Protein AF-A0A7S0KP28-F1 (afdb_monomer)

pLDDT: mean 85.84, std 11.01, range [54.94, 97.75]

InterPro domains:
  IPR029063 S-adenosyl-L-methionine-dependent methyltransferase superfamily [G3DSA:3.40.50.150] (2-101)
  IPR029063 S-adenosyl-L-methionine-dependent methyltransferase superfamily [SSF53335] (17-100)

Secondary structure (DSSP, 8-state)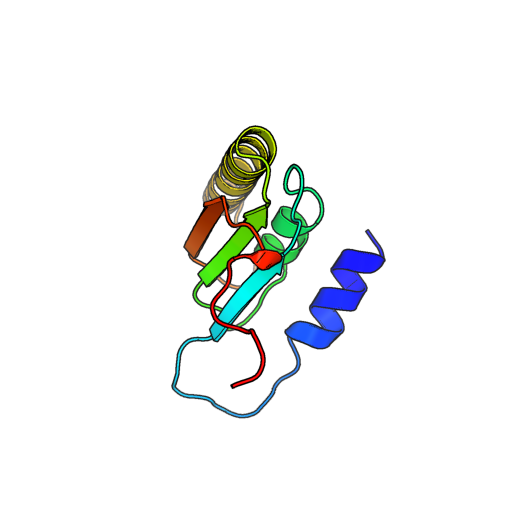:
-HHHHHHHHHHT------SSPEEEEEET-TTSTTHHHHHHH--SEEEEEEEES-HHHHHHHHHHHHHHHHHHHHSPPTTPPPPPEEEEEE--GGGSTTS--

Sequence (101 aa):
DAEAALALVKINRPEGDSSEGRICLDLSCGPGIITTRLASGLRGYEILVASDVSEAMTRRAAEQLDSVSARSTIRPEPGAAPLPNFAAVRADVASMPFGDS

Mean predicted aligned error: 5.78 Å

Nearest PDB structures (foldseek):
  3g5t-assembly1_A  TM=7.456E-01  e=1.236E-03  Saccharomyces cerevisiae
  7ec0-assembly1_A  TM=7.358E-01  e=1.849E-03  Bombyx mori
  6o96-assembly1_K  TM=6.858E-01  e=4.422E-03  Homo sapiens
  4hra-assembly1_A  TM=8.024E-01  e=2.529E-02  Homo sapiens
  6nog-assembly1_K  TM=5.886E-01  e=1.293E-02  Homo sapiens

Structure (mmCIF, N/CA/C/O backbone):
data_AF-A0A7S0KP28-F1
#
_entry.id   AF-A0A7S0KP28-F1
#
loop_
_atom_site.group_PDB
_atom_site.id
_atom_site.type_symbol
_atom_site.label_atom_id
_atom_site.label_alt_id
_atom_site.label_comp_id
_atom_site.label_asym_id
_atom_site.label_entity_id
_atom_site.label_seq_id
_atom_site.pdbx_PDB_ins_code
_atom_site.Cartn_x
_atom_site.Cartn_y
_atom_site.Cartn_z
_atom_site.occupancy
_atom_site.B_iso_or_equiv
_atom_site.auth_seq_id
_atom_site.auth_comp_id
_atom_site.auth_asym_id
_atom_site.auth_atom_id
_atom_site.pdbx_PDB_model_num
ATOM 1 N N . ASP A 1 1 ? -2.236 14.092 -1.754 1.00 63.38 1 ASP A N 1
ATOM 2 C CA . ASP A 1 1 ? -3.187 13.970 -0.629 1.00 63.38 1 ASP A CA 1
ATOM 3 C C . ASP A 1 1 ? -4.615 13.698 -1.062 1.00 63.38 1 ASP A C 1
ATOM 5 O O . ASP A 1 1 ? -5.193 12.746 -0.554 1.00 63.38 1 ASP A O 1
ATOM 9 N N . ALA A 1 2 ? -5.177 14.450 -2.014 1.00 82.12 2 ALA A N 1
ATOM 10 C CA . ALA A 1 2 ? -6.572 14.281 -2.438 1.00 82.12 2 ALA A CA 1
ATOM 11 C C . ALA A 1 2 ? -6.929 12.862 -2.937 1.00 82.12 2 ALA A C 1
ATOM 13 O O . ALA A 1 2 ? -8.003 12.361 -2.621 1.00 82.12 2 ALA A O 1
ATOM 14 N N . GLU A 1 3 ? -6.030 12.194 -3.666 1.00 81.00 3 GLU A N 1
ATOM 15 C CA . GLU A 1 3 ? -6.281 10.855 -4.230 1.00 81.00 3 GLU A CA 1
ATOM 16 C C . GLU A 1 3 ? -6.425 9.781 -3.148 1.00 81.00 3 GLU A C 1
ATOM 18 O O . GLU A 1 3 ? -7.385 9.016 -3.166 1.00 81.00 3 GLU A O 1
ATOM 23 N N . ALA A 1 4 ? -5.517 9.761 -2.167 1.00 81.62 4 ALA A N 1
ATOM 24 C CA . ALA A 1 4 ? -5.577 8.819 -1.050 1.00 81.62 4 ALA A CA 1
ATOM 25 C C . ALA A 1 4 ? -6.827 9.056 -0.189 1.00 81.62 4 ALA A C 1
ATOM 27 O O . ALA A 1 4 ? -7.502 8.107 0.202 1.00 81.62 4 ALA A O 1
ATOM 28 N N . ALA A 1 5 ? -7.180 10.323 0.054 1.00 86.62 5 ALA A N 1
ATOM 29 C CA . ALA A 1 5 ? -8.402 10.672 0.770 1.00 86.62 5 ALA A CA 1
ATOM 30 C C . ALA A 1 5 ? -9.658 10.197 0.017 1.00 86.62 5 ALA A C 1
ATOM 32 O O . ALA A 1 5 ? -10.547 9.590 0.611 1.00 86.62 5 ALA A O 1
ATOM 33 N N . LEU A 1 6 ? -9.714 10.411 -1.302 1.00 87.31 6 LEU A N 1
ATOM 34 C CA . LEU A 1 6 ? -10.820 9.945 -2.137 1.00 87.31 6 LEU A CA 1
ATOM 35 C C . LEU A 1 6 ? -10.912 8.412 -2.169 1.00 87.31 6 LEU A C 1
ATOM 37 O O . LEU A 1 6 ? -12.015 7.866 -2.105 1.00 87.31 6 LEU A O 1
ATOM 41 N N . ALA A 1 7 ? -9.773 7.722 -2.253 1.00 86.00 7 ALA A N 1
ATOM 42 C CA . ALA A 1 7 ? -9.710 6.268 -2.189 1.00 86.00 7 ALA A CA 1
ATOM 43 C C . ALA A 1 7 ? -10.277 5.761 -0.857 1.00 86.00 7 ALA A C 1
ATOM 45 O O . ALA A 1 7 ? -11.183 4.933 -0.862 1.00 86.00 7 ALA A O 1
ATOM 46 N N . LEU A 1 8 ? -9.849 6.332 0.272 1.00 87.25 8 LEU A N 1
ATOM 47 C CA . LEU A 1 8 ? -10.354 5.973 1.600 1.00 87.25 8 LEU A CA 1
ATOM 48 C C . LEU A 1 8 ? -11.867 6.171 1.735 1.00 87.25 8 LEU A C 1
ATOM 50 O O . LEU A 1 8 ? -12.540 5.305 2.286 1.00 87.25 8 LEU A O 1
ATOM 54 N N . VAL A 1 9 ? -12.425 7.259 1.194 1.00 86.62 9 VAL A N 1
ATOM 55 C CA . VAL A 1 9 ? -13.884 7.492 1.199 1.00 86.62 9 VAL A CA 1
ATOM 56 C C . VAL A 1 9 ? -14.642 6.380 0.468 1.00 86.62 9 VAL A C 1
ATOM 58 O O . VAL A 1 9 ? -15.754 6.029 0.860 1.00 86.62 9 VAL A O 1
ATOM 61 N N . LYS A 1 10 ? -14.066 5.820 -0.600 1.00 85.50 10 LYS A N 1
ATOM 62 C CA . LYS A 1 10 ? -14.676 4.713 -1.349 1.00 85.50 10 LYS A CA 1
ATOM 63 C C . LYS A 1 10 ? -14.449 3.358 -0.671 1.00 85.50 10 LYS A C 1
ATOM 65 O O . LYS A 1 10 ? -15.376 2.561 -0.620 1.00 85.50 10 LYS A O 1
ATOM 70 N N . ILE A 1 11 ? -13.248 3.122 -0.146 1.00 85.50 11 ILE A N 1
ATOM 71 C CA . ILE A 1 11 ? -12.790 1.832 0.399 1.00 85.50 11 ILE A CA 1
ATOM 72 C C . ILE A 1 11 ? -13.365 1.558 1.796 1.00 85.50 11 ILE A C 1
ATOM 74 O O . ILE A 1 11 ? -13.733 0.423 2.098 1.00 85.50 11 ILE A O 1
ATOM 78 N N . ASN A 1 12 ? -13.490 2.592 2.635 1.00 86.75 12 ASN A N 1
ATOM 79 C CA . ASN A 1 12 ? -14.061 2.493 3.983 1.00 86.75 12 ASN A CA 1
ATOM 80 C C . ASN A 1 12 ? -15.595 2.550 3.993 1.00 86.75 12 ASN A C 1
ATOM 82 O O . ASN A 1 12 ? -16.191 2.767 5.051 1.00 86.75 12 ASN A O 1
ATOM 86 N N . ARG A 1 13 ? -16.258 2.415 2.836 1.00 78.25 13 ARG A N 1
ATOM 87 C CA . ARG A 1 13 ? -17.718 2.341 2.821 1.00 78.25 13 ARG A CA 1
ATOM 88 C C . ARG A 1 13 ? -18.167 1.161 3.694 1.00 78.25 13 ARG A C 1
ATOM 90 O O . ARG A 1 13 ? -17.551 0.091 3.618 1.00 78.25 13 ARG A O 1
ATOM 97 N N . PRO A 1 14 ? -19.211 1.352 4.517 1.00 65.44 14 PRO A N 1
ATOM 98 C CA . PRO A 1 14 ? -19.817 0.272 5.273 1.00 65.44 14 PRO A CA 1
ATOM 99 C C . PRO A 1 14 ? -20.584 -0.611 4.287 1.00 65.44 14 PRO A C 1
ATOM 101 O O . PRO A 1 14 ? -21.776 -0.428 4.064 1.00 65.44 14 PRO A O 1
ATOM 104 N N . GLU A 1 15 ? -19.884 -1.518 3.618 1.00 62.47 15 GLU A N 1
ATOM 105 C CA . GLU A 1 15 ? -20.538 -2.689 3.046 1.00 62.47 15 GLU A CA 1
ATOM 106 C C . GLU A 1 15 ? -20.734 -3.682 4.189 1.00 62.47 15 GLU A C 1
ATOM 108 O O . GLU A 1 15 ? -19.885 -3.742 5.080 1.00 62.47 15 GLU A O 1
ATOM 113 N N . GLY A 1 16 ? -21.919 -4.306 4.221 1.00 56.94 16 GLY A N 1
ATOM 114 C CA . GLY A 1 16 ? -22.524 -4.919 5.409 1.00 56.94 16 GLY A CA 1
ATOM 115 C C . GLY A 1 16 ? -21.610 -5.865 6.181 1.00 56.94 16 GLY A C 1
ATOM 116 O O . GLY A 1 16 ? -20.610 -6.311 5.635 1.00 56.94 16 GLY A O 1
ATOM 117 N N . ASP A 1 17 ? -21.980 -6.148 7.438 1.00 54.94 17 ASP A N 1
ATOM 118 C CA . ASP A 1 17 ? -21.243 -6.984 8.404 1.00 54.94 17 ASP A CA 1
ATOM 119 C C . ASP A 1 17 ? -20.797 -8.326 7.797 1.00 54.94 17 ASP A C 1
ATOM 121 O O . ASP A 1 17 ? -21.425 -9.373 7.950 1.00 54.94 17 ASP A O 1
ATOM 125 N N . SER A 1 18 ? -19.683 -8.279 7.079 1.00 57.06 18 SER A N 1
ATOM 126 C CA . SER A 1 18 ? -18.890 -9.421 6.687 1.00 57.06 18 SER A CA 1
ATOM 127 C C . SER A 1 18 ? -18.161 -9.843 7.946 1.00 57.06 18 SER A C 1
ATOM 129 O O . SER A 1 18 ? -17.285 -9.125 8.426 1.00 57.06 18 SER A O 1
ATOM 131 N N . SER A 1 19 ? -18.517 -11.005 8.489 1.00 58.66 19 SER A N 1
ATOM 132 C CA . SER A 1 19 ? -17.751 -11.629 9.570 1.00 58.66 19 SER A CA 1
ATOM 133 C C . SER A 1 19 ? -16.347 -12.054 9.125 1.00 58.66 19 SER A C 1
ATOM 135 O O . SER A 1 19 ? -15.548 -12.467 9.960 1.00 58.66 19 SER A O 1
ATOM 137 N N . GLU A 1 20 ? -16.058 -12.008 7.821 1.00 69.06 20 GLU A N 1
ATOM 138 C CA . GLU A 1 20 ? -14.762 -12.344 7.241 1.00 69.06 20 GLU A CA 1
ATOM 139 C C . GLU A 1 20 ? -13.856 -11.109 7.157 1.00 69.06 20 GLU A C 1
ATOM 141 O O . GLU A 1 20 ? -14.286 -10.015 6.768 1.00 69.06 20 GLU A O 1
ATOM 146 N N . GLY A 1 21 ? -12.589 -11.304 7.527 1.00 75.81 21 GLY A N 1
ATOM 147 C CA . GLY A 1 21 ? -11.548 -10.286 7.506 1.00 75.81 21 GLY A CA 1
ATOM 148 C C . GLY A 1 21 ? -11.325 -9.688 6.119 1.00 75.81 21 GLY A C 1
ATOM 149 O O . GLY A 1 21 ? -11.243 -10.401 5.118 1.00 75.81 21 GLY A O 1
ATOM 150 N N . ARG A 1 22 ? -11.205 -8.357 6.044 1.00 87.31 22 ARG A N 1
ATOM 151 C CA . ARG A 1 22 ? -10.998 -7.642 4.775 1.00 87.31 22 ARG A CA 1
ATOM 152 C C . ARG A 1 22 ? -9.515 -7.397 4.517 1.00 87.31 22 ARG A C 1
ATOM 154 O O . ARG A 1 22 ? -8.780 -6.970 5.408 1.00 87.31 22 ARG A O 1
ATOM 161 N N . ILE A 1 23 ? -9.100 -7.579 3.265 1.00 90.44 23 ILE A N 1
ATOM 162 C CA . ILE A 1 23 ? -7.741 -7.295 2.789 1.00 90.44 23 ILE A CA 1
ATOM 163 C C . ILE A 1 23 ? -7.797 -6.138 1.790 1.00 90.44 23 ILE A C 1
ATOM 165 O O . ILE A 1 23 ? -8.626 -6.129 0.881 1.00 90.44 23 ILE A O 1
ATOM 169 N N . CYS A 1 24 ? -6.922 -5.150 1.962 1.00 92.50 24 CYS A N 1
ATOM 170 C CA . CYS A 1 24 ? -6.713 -4.075 1.000 1.00 92.50 24 CYS A CA 1
ATOM 171 C C . CYS A 1 24 ? -5.435 -4.365 0.208 1.00 92.50 24 CYS A C 1
ATOM 173 O O . CYS A 1 24 ? -4.396 -4.648 0.802 1.00 92.50 24 CYS A O 1
ATOM 175 N N . LEU A 1 25 ? -5.509 -4.299 -1.120 1.00 93.19 25 LEU A N 1
ATOM 176 C CA . LEU A 1 25 ? -4.369 -4.489 -2.012 1.00 93.19 25 LEU A CA 1
ATOM 177 C C . LEU A 1 25 ? -4.099 -3.191 -2.777 1.00 93.19 25 LEU A C 1
ATOM 179 O O . LEU A 1 25 ? -4.955 -2.720 -3.524 1.00 93.19 25 LEU A O 1
ATOM 183 N N . ASP A 1 26 ? -2.906 -2.636 -2.592 1.00 93.62 26 ASP A N 1
ATOM 184 C CA . ASP A 1 26 ? -2.398 -1.476 -3.321 1.00 93.62 26 ASP A CA 1
ATOM 185 C C . ASP A 1 26 ? -1.443 -1.956 -4.424 1.00 93.62 26 ASP A C 1
ATOM 187 O O . ASP A 1 26 ? -0.310 -2.360 -4.148 1.00 93.62 26 ASP A O 1
ATOM 191 N N . LEU A 1 27 ? -1.935 -1.984 -5.666 1.00 92.81 27 LEU A N 1
ATOM 192 C CA . LEU A 1 27 ? -1.187 -2.435 -6.842 1.00 92.81 27 LEU A CA 1
ATOM 193 C C . LEU A 1 27 ? -0.386 -1.288 -7.456 1.00 92.81 27 LEU A C 1
ATOM 195 O O . LEU A 1 27 ? -0.894 -0.181 -7.609 1.00 92.81 27 LEU A O 1
ATOM 199 N N . SER A 1 28 ? 0.843 -1.589 -7.880 1.00 93.69 28 SER A N 1
ATOM 200 C CA . SER A 1 28 ? 1.805 -0.582 -8.343 1.00 93.69 28 SER A CA 1
ATOM 201 C C . SER A 1 28 ? 2.065 0.478 -7.270 1.00 93.69 28 SER A C 1
ATOM 203 O O . SER A 1 28 ? 2.062 1.681 -7.537 1.00 93.69 28 SER A O 1
ATOM 205 N N . CYS A 1 29 ? 2.285 0.018 -6.036 1.00 95.00 29 CYS A N 1
ATOM 206 C CA . CYS A 1 29 ? 2.400 0.883 -4.864 1.00 95.00 29 CYS A CA 1
ATOM 207 C C . CYS A 1 29 ? 3.601 1.845 -4.926 1.00 95.00 29 CYS A C 1
ATOM 209 O O . CYS A 1 29 ? 3.687 2.802 -4.142 1.00 95.00 29 CYS A O 1
ATOM 211 N N . GLY A 1 30 ? 4.563 1.593 -5.824 1.00 95.88 30 GLY A N 1
ATOM 212 C CA . GLY A 1 30 ? 5.801 2.347 -5.913 1.00 95.88 30 GLY A CA 1
ATOM 213 C C . GLY A 1 30 ? 6.493 2.406 -4.544 1.00 95.88 30 GLY A C 1
ATOM 214 O O . GLY A 1 30 ? 6.486 1.423 -3.801 1.00 95.88 30 GLY A O 1
ATOM 215 N N . PRO A 1 31 ? 7.066 3.554 -4.148 1.00 96.25 31 PRO A N 1
ATOM 216 C CA . PRO A 1 31 ? 7.752 3.684 -2.864 1.00 96.25 31 PRO A CA 1
ATOM 217 C C . PRO A 1 31 ? 6.814 3.758 -1.639 1.00 96.25 31 PRO A C 1
ATOM 219 O O . PRO A 1 31 ? 7.297 4.035 -0.544 1.00 96.25 31 PRO A O 1
ATOM 222 N N . GLY A 1 32 ? 5.496 3.566 -1.786 1.00 95.00 32 GLY A N 1
ATOM 223 C CA . GLY A 1 32 ? 4.557 3.503 -0.656 1.00 95.00 32 GLY A CA 1
ATOM 224 C C . GLY A 1 32 ? 3.965 4.843 -0.190 1.00 95.00 32 GLY A C 1
ATOM 225 O O . GLY A 1 32 ? 3.431 4.943 0.918 1.00 95.00 32 GLY A O 1
ATOM 226 N N . ILE A 1 33 ? 4.041 5.899 -1.012 1.00 93.25 33 ILE A N 1
ATOM 227 C CA . ILE A 1 33 ? 3.555 7.251 -0.651 1.00 93.25 33 ILE A CA 1
ATOM 228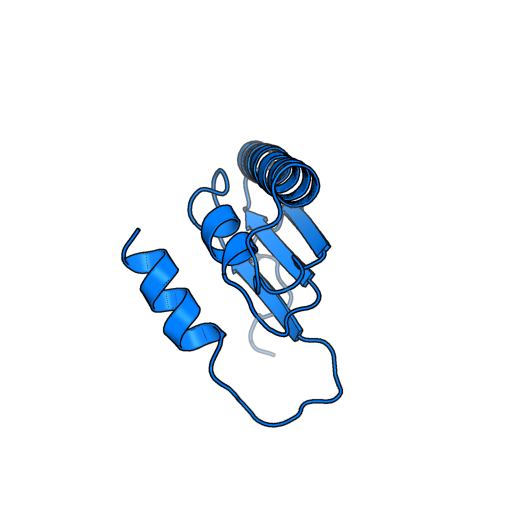 C C . ILE A 1 33 ? 2.038 7.264 -0.415 1.00 93.25 33 ILE A C 1
ATOM 230 O O . ILE A 1 33 ? 1.555 7.915 0.511 1.00 93.25 33 ILE A O 1
ATOM 234 N N . ILE A 1 34 ? 1.270 6.579 -1.264 1.00 92.75 34 ILE A N 1
ATOM 235 C CA . ILE A 1 34 ? -0.186 6.466 -1.102 1.00 92.75 34 ILE A CA 1
ATOM 236 C C . ILE A 1 34 ? -0.506 5.371 -0.085 1.00 92.75 34 ILE A C 1
ATOM 238 O O . ILE A 1 34 ? -1.323 5.596 0.804 1.00 92.75 34 ILE A O 1
ATOM 242 N N . THR A 1 35 ? 0.205 4.246 -0.143 1.00 94.56 35 THR A N 1
ATOM 243 C CA . THR A 1 35 ? 0.050 3.099 0.758 1.00 94.56 35 THR A CA 1
ATOM 244 C C . THR A 1 35 ? 0.100 3.486 2.234 1.00 94.56 35 THR A C 1
ATOM 246 O O . THR A 1 35 ? -0.764 3.088 3.004 1.00 94.56 35 THR A O 1
ATOM 249 N N . THR A 1 36 ? 1.061 4.318 2.644 1.00 93.62 36 THR A N 1
ATOM 250 C CA . THR A 1 36 ? 1.153 4.797 4.036 1.00 93.62 36 THR A CA 1
ATOM 251 C C . THR A 1 36 ? -0.031 5.658 4.462 1.00 93.62 36 THR A C 1
ATOM 253 O O . THR A 1 36 ? -0.422 5.642 5.626 1.00 93.62 36 THR A O 1
ATOM 256 N N . ARG A 1 37 ? -0.634 6.402 3.533 1.00 91.19 37 ARG A N 1
ATOM 257 C CA . ARG A 1 37 ? -1.848 7.184 3.804 1.00 91.19 37 ARG A CA 1
ATOM 258 C C . ARG A 1 37 ? -3.068 6.280 3.916 1.00 91.19 37 ARG A C 1
ATOM 260 O O . ARG A 1 37 ? -3.914 6.526 4.770 1.00 91.19 37 ARG A O 1
ATOM 267 N N . LEU A 1 38 ? -3.137 5.239 3.084 1.00 91.56 38 LEU A N 1
ATOM 268 C CA . LEU A 1 38 ? -4.149 4.193 3.205 1.00 91.56 38 LEU A CA 1
ATOM 269 C C . LEU A 1 38 ? -4.021 3.502 4.567 1.00 91.56 38 LEU A C 1
ATOM 271 O O . LEU A 1 38 ? -4.992 3.471 5.311 1.00 91.56 38 LEU A O 1
ATOM 275 N N . ALA A 1 39 ? -2.818 3.064 4.946 1.00 92.12 39 ALA A N 1
ATOM 276 C CA . ALA A 1 39 ? -2.528 2.424 6.229 1.00 92.12 39 ALA A CA 1
ATOM 277 C C . ALA A 1 39 ? -3.092 3.196 7.431 1.00 92.12 39 ALA A C 1
ATOM 279 O O . ALA A 1 39 ? -3.780 2.615 8.262 1.00 92.12 39 ALA A O 1
ATOM 280 N N . SER A 1 40 ? -2.861 4.510 7.489 1.00 88.88 40 SER A N 1
ATOM 281 C CA . SER A 1 40 ? -3.336 5.359 8.591 1.00 88.88 40 SER A CA 1
ATOM 282 C C . SER A 1 40 ? -4.847 5.619 8.589 1.00 88.88 40 SER A C 1
ATOM 284 O O . SER A 1 40 ? -5.383 6.107 9.582 1.00 88.88 40 SER A O 1
ATOM 286 N N . GLY A 1 41 ? -5.532 5.384 7.467 1.00 88.88 41 GLY A N 1
ATOM 287 C CA . GLY A 1 41 ? -6.936 5.751 7.281 1.00 88.88 41 GLY A CA 1
ATOM 288 C C . GLY A 1 41 ? -7.895 4.580 7.089 1.00 88.88 41 GLY A C 1
ATOM 289 O O . GLY A 1 41 ? -9.107 4.793 7.167 1.00 88.88 41 GLY A O 1
ATOM 290 N N . LEU A 1 42 ? -7.396 3.375 6.808 1.00 90.44 42 LEU A N 1
ATOM 291 C CA . LEU A 1 42 ? -8.209 2.179 6.593 1.00 90.44 42 LEU A CA 1
ATOM 292 C C . LEU A 1 42 ? -8.977 1.793 7.861 1.00 90.44 42 LEU A C 1
ATOM 294 O O . LEU A 1 42 ? -8.487 1.934 8.980 1.00 90.44 42 LEU A O 1
ATOM 298 N N . ARG A 1 43 ? -10.206 1.304 7.683 1.00 87.88 43 ARG A N 1
ATOM 299 C CA . ARG A 1 43 ? -11.082 0.877 8.781 1.00 87.88 43 ARG A CA 1
ATOM 300 C C . ARG A 1 43 ? -11.721 -0.465 8.464 1.00 87.88 43 ARG A C 1
ATOM 302 O O . ARG A 1 43 ? -12.303 -0.625 7.395 1.00 87.88 43 ARG A O 1
ATOM 309 N N . GLY A 1 44 ? -11.640 -1.402 9.407 1.00 86.12 44 GLY A N 1
ATOM 310 C CA . GLY A 1 44 ? -12.216 -2.742 9.250 1.00 86.12 44 GLY A CA 1
ATOM 311 C C . GLY A 1 44 ? -11.445 -3.647 8.283 1.00 86.12 44 GLY A C 1
ATOM 312 O O . GLY A 1 44 ? -12.005 -4.627 7.806 1.00 86.12 44 GLY A O 1
ATOM 313 N N . TYR A 1 45 ? -10.187 -3.311 7.980 1.00 89.38 45 TYR A N 1
ATOM 314 C CA . TYR A 1 45 ? -9.272 -4.158 7.216 1.00 89.38 45 TYR A CA 1
ATOM 315 C C . TYR A 1 45 ? -8.249 -4.778 8.160 1.00 89.38 45 TYR A C 1
ATOM 317 O O . TYR A 1 45 ? -7.693 -4.087 9.010 1.00 89.38 45 TYR A O 1
ATOM 325 N N . GLU A 1 46 ? -7.997 -6.070 7.995 1.00 90.81 46 GLU A N 1
ATOM 326 C CA . GLU A 1 46 ? -7.019 -6.814 8.791 1.00 90.81 46 GLU A CA 1
ATOM 327 C C . GLU A 1 46 ? -5.621 -6.734 8.187 1.00 90.81 46 GLU A C 1
ATOM 329 O O . GLU A 1 46 ? -4.630 -6.756 8.917 1.00 90.81 46 GLU A O 1
ATOM 334 N N . ILE A 1 47 ? -5.539 -6.654 6.855 1.00 93.25 47 ILE A N 1
ATOM 335 C CA . ILE A 1 47 ? -4.278 -6.662 6.116 1.00 93.25 47 ILE A CA 1
ATOM 336 C C . ILE A 1 47 ? -4.298 -5.581 5.033 1.00 93.25 47 ILE A C 1
ATOM 338 O O . ILE A 1 47 ? -5.266 -5.452 4.281 1.00 93.25 47 ILE A O 1
ATOM 342 N N . LEU A 1 48 ? -3.198 -4.839 4.926 1.00 95.25 48 LEU A N 1
ATOM 343 C CA . LEU A 1 48 ? -2.848 -4.023 3.768 1.00 95.25 48 LEU A CA 1
ATOM 344 C C . LEU A 1 48 ? -1.621 -4.628 3.076 1.00 95.25 48 LEU A C 1
ATOM 346 O O . LEU A 1 48 ? -0.541 -4.723 3.664 1.00 95.25 48 LEU A O 1
ATOM 350 N N . VAL A 1 49 ? -1.788 -5.009 1.812 1.00 95.75 49 VAL A N 1
ATOM 351 C CA . VAL A 1 49 ? -0.725 -5.530 0.953 1.00 95.75 49 VAL A CA 1
ATOM 352 C C . VAL A 1 49 ? -0.305 -4.448 -0.037 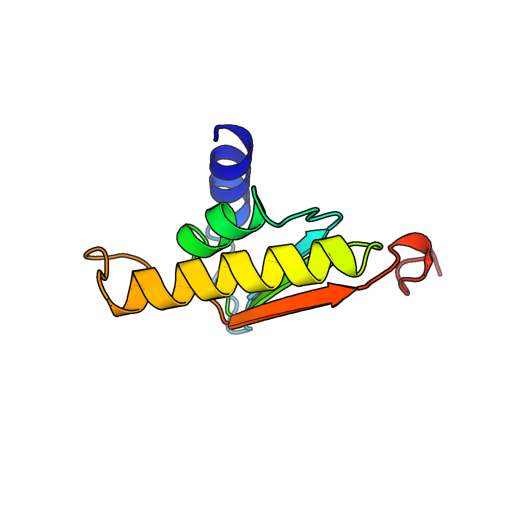1.00 95.75 49 VAL A C 1
ATOM 354 O O . VAL A 1 49 ? -1.115 -3.979 -0.831 1.00 95.75 49 VAL A O 1
ATOM 357 N N . ALA A 1 50 ? 0.967 -4.068 -0.002 1.00 96.50 50 ALA A N 1
ATOM 358 C CA . ALA A 1 50 ? 1.593 -3.171 -0.963 1.00 96.50 50 ALA A CA 1
ATOM 359 C C . ALA A 1 50 ? 2.320 -4.008 -2.013 1.00 96.50 50 ALA A C 1
ATOM 361 O O . ALA A 1 50 ? 3.212 -4.787 -1.665 1.00 96.50 50 ALA A O 1
ATOM 362 N N . SER A 1 51 ? 1.947 -3.880 -3.283 1.00 95.31 51 SER A N 1
ATOM 363 C CA . SER A 1 51 ? 2.540 -4.688 -4.340 1.00 95.31 51 SER A CA 1
ATOM 364 C C . SER A 1 51 ? 3.074 -3.862 -5.494 1.00 95.31 51 SER A C 1
ATOM 366 O O . SER A 1 51 ? 2.415 -2.957 -6.000 1.00 95.31 51 SER A O 1
ATOM 368 N N . ASP A 1 52 ? 4.282 -4.205 -5.928 1.00 96.50 52 ASP A N 1
ATOM 369 C CA . ASP A 1 52 ? 4.940 -3.602 -7.079 1.00 96.50 52 ASP A CA 1
ATOM 370 C C . ASP A 1 52 ? 5.805 -4.649 -7.792 1.00 96.50 52 ASP A C 1
ATOM 372 O O . ASP A 1 52 ? 6.283 -5.605 -7.178 1.00 96.50 52 ASP A O 1
ATOM 376 N N . VAL A 1 53 ? 6.046 -4.467 -9.089 1.00 95.75 53 VAL A N 1
ATOM 377 C CA . VAL A 1 53 ? 6.943 -5.345 -9.856 1.00 95.75 53 VAL A CA 1
ATOM 378 C C . VAL A 1 53 ? 8.412 -5.129 -9.462 1.00 95.75 53 VAL A C 1
ATOM 380 O O . VAL A 1 53 ? 9.248 -6.032 -9.599 1.00 95.75 53 VAL A O 1
ATOM 383 N N . SER A 1 54 ? 8.731 -3.937 -8.944 1.00 96.19 54 SER A N 1
ATOM 384 C CA . SER A 1 54 ? 10.063 -3.535 -8.508 1.00 96.19 54 SER A CA 1
ATOM 385 C C . SER A 1 54 ? 10.318 -3.882 -7.042 1.00 96.19 54 SER A C 1
ATOM 387 O O . SER A 1 54 ? 9.733 -3.302 -6.130 1.00 96.19 54 SER A O 1
ATOM 389 N N . GLU A 1 55 ? 11.300 -4.750 -6.802 1.00 96.06 55 GLU A N 1
ATOM 390 C CA . GLU A 1 55 ? 11.759 -5.101 -5.449 1.00 96.06 55 GLU A CA 1
ATOM 391 C C . GLU A 1 55 ? 12.247 -3.880 -4.651 1.00 96.06 55 GLU A C 1
ATOM 393 O O . GLU A 1 55 ? 12.020 -3.758 -3.447 1.00 96.06 55 GLU A O 1
ATOM 398 N N . ALA A 1 56 ? 12.899 -2.932 -5.328 1.00 97.56 56 ALA A N 1
ATOM 399 C CA . ALA A 1 56 ? 13.362 -1.707 -4.690 1.00 97.56 56 ALA A CA 1
ATOM 400 C C . ALA A 1 56 ? 12.191 -0.848 -4.186 1.00 97.56 56 ALA A C 1
ATOM 402 O O . ALA A 1 56 ? 12.322 -0.172 -3.164 1.00 97.56 56 ALA A O 1
ATOM 403 N N . MET A 1 57 ? 11.057 -0.875 -4.892 1.00 97.56 57 MET A N 1
ATOM 404 C CA . MET A 1 57 ? 9.847 -0.153 -4.508 1.00 97.56 57 MET A CA 1
ATOM 405 C C . MET A 1 57 ? 9.144 -0.836 -3.341 1.00 97.56 57 MET A C 1
ATOM 407 O O . MET A 1 57 ? 8.871 -0.172 -2.344 1.00 97.56 57 MET A O 1
ATOM 411 N N . THR A 1 58 ? 8.972 -2.159 -3.389 1.00 96.75 58 THR A N 1
ATOM 412 C CA . THR A 1 58 ? 8.362 -2.908 -2.280 1.00 96.75 58 THR A CA 1
ATOM 413 C C . THR A 1 58 ? 9.180 -2.796 -0.996 1.00 96.75 58 THR A C 1
ATOM 415 O O . THR A 1 58 ? 8.607 -2.621 0.076 1.00 96.75 58 THR A O 1
ATOM 418 N N . ARG A 1 59 ? 10.519 -2.798 -1.083 1.00 97.75 59 ARG A N 1
ATOM 419 C CA . ARG A 1 59 ? 11.381 -2.564 0.087 1.00 97.75 59 ARG A CA 1
ATOM 420 C C . ARG A 1 59 ? 11.174 -1.171 0.685 1.00 97.75 59 ARG A C 1
ATOM 422 O O . ARG A 1 59 ? 10.995 -1.047 1.891 1.00 97.75 59 ARG A O 1
ATOM 429 N N . ARG A 1 60 ? 11.149 -0.126 -0.150 1.00 97.56 60 ARG A N 1
ATOM 430 C CA . ARG A 1 60 ? 10.890 1.250 0.313 1.00 97.56 60 ARG A CA 1
ATOM 431 C C . ARG A 1 60 ? 9.496 1.395 0.920 1.00 97.56 60 ARG A C 1
ATOM 433 O O . ARG A 1 60 ? 9.351 2.059 1.940 1.00 97.56 60 ARG A O 1
ATOM 440 N N . ALA A 1 61 ? 8.486 0.763 0.325 1.00 97.38 61 ALA A N 1
ATOM 441 C CA . ALA A 1 61 ? 7.131 0.764 0.864 1.00 97.38 61 ALA A CA 1
ATOM 442 C C . ALA A 1 61 ? 7.073 0.104 2.253 1.00 97.38 61 ALA A C 1
ATOM 444 O O . ALA A 1 61 ? 6.437 0.654 3.151 1.00 97.38 61 ALA A O 1
ATOM 445 N N . ALA A 1 62 ? 7.785 -1.012 2.457 1.00 96.75 62 ALA A N 1
ATOM 446 C CA . ALA A 1 62 ? 7.896 -1.662 3.765 1.00 96.75 62 ALA A CA 1
ATOM 447 C C . ALA A 1 62 ? 8.517 -0.730 4.820 1.00 96.75 62 ALA A C 1
ATOM 449 O O . ALA A 1 62 ? 7.902 -0.487 5.853 1.00 96.75 62 ALA A O 1
ATOM 450 N N . GLU A 1 63 ? 9.665 -0.111 4.521 1.00 96.56 63 GLU A N 1
ATOM 451 C CA . GLU A 1 63 ? 10.344 0.835 5.428 1.00 96.56 63 GLU A CA 1
ATOM 452 C C . GLU A 1 63 ? 9.430 2.012 5.839 1.00 96.56 63 GLU A C 1
ATOM 454 O O . GLU A 1 63 ? 9.426 2.475 6.987 1.00 96.56 63 GLU A O 1
ATOM 459 N N . GLN A 1 64 ? 8.620 2.506 4.899 1.00 95.25 64 GLN A N 1
ATOM 460 C CA . GLN A 1 64 ? 7.647 3.569 5.148 1.00 95.25 64 GLN A CA 1
ATOM 461 C C . GLN A 1 64 ? 6.485 3.098 6.043 1.00 95.25 64 GLN A C 1
ATOM 463 O O . GLN A 1 64 ? 6.064 3.845 6.931 1.00 95.25 64 GLN A O 1
ATOM 468 N N . LEU A 1 65 ? 5.985 1.873 5.855 1.00 93.88 65 LEU A N 1
ATOM 469 C CA . LEU A 1 65 ? 4.917 1.282 6.675 1.00 93.88 65 LEU A CA 1
ATOM 470 C C . LEU A 1 65 ? 5.391 0.932 8.091 1.00 93.88 65 LEU A C 1
ATOM 472 O O . LEU A 1 65 ? 4.674 1.200 9.059 1.00 93.88 65 LEU A O 1
ATOM 476 N N . ASP A 1 66 ? 6.624 0.453 8.242 1.00 93.44 66 ASP A N 1
ATOM 477 C CA . ASP A 1 66 ? 7.261 0.269 9.551 1.00 93.44 66 ASP A CA 1
ATOM 478 C C . ASP A 1 66 ? 7.334 1.602 10.305 1.00 93.44 66 ASP A C 1
ATOM 480 O O . ASP A 1 66 ? 6.998 1.697 11.487 1.00 93.44 66 ASP A O 1
ATOM 484 N N . SER A 1 67 ? 7.675 2.679 9.591 1.00 91.00 67 SER A N 1
ATOM 485 C CA . SER A 1 67 ? 7.706 4.034 10.149 1.00 91.00 67 SER A CA 1
ATOM 486 C C . SER A 1 67 ? 6.317 4.554 10.549 1.00 91.00 67 SER A C 1
ATOM 488 O O . SER A 1 67 ? 6.210 5.402 11.439 1.00 91.00 67 SER A O 1
ATOM 490 N N . VAL A 1 68 ? 5.237 4.110 9.895 1.00 90.38 68 VAL A N 1
ATOM 491 C CA . VAL A 1 68 ? 3.852 4.415 10.309 1.00 90.38 68 VAL A CA 1
ATOM 492 C C . VAL A 1 68 ? 3.503 3.642 11.579 1.00 90.38 68 VAL A C 1
ATOM 494 O O . VAL A 1 68 ? 3.046 4.247 12.549 1.00 90.38 68 VAL A O 1
ATOM 497 N N . SER A 1 69 ? 3.806 2.345 11.608 1.00 88.31 69 SER A N 1
ATOM 498 C CA . SER A 1 69 ? 3.569 1.471 12.761 1.00 88.31 69 SER A CA 1
ATOM 499 C C . SER A 1 69 ? 4.275 1.985 14.018 1.00 88.31 69 SER A C 1
ATOM 501 O O . SER A 1 69 ? 3.647 2.156 15.062 1.00 88.31 69 SER A O 1
ATOM 503 N N . ALA A 1 70 ? 5.559 2.337 13.904 1.00 87.94 70 ALA A N 1
ATOM 504 C CA . ALA A 1 70 ? 6.343 2.896 15.004 1.00 87.94 70 ALA A CA 1
ATOM 505 C C . ALA A 1 70 ? 5.807 4.254 15.493 1.00 87.94 70 ALA A C 1
ATOM 507 O O . ALA A 1 70 ? 5.831 4.548 16.686 1.00 87.94 70 ALA A O 1
ATOM 508 N N . ARG A 1 71 ? 5.296 5.106 14.596 1.00 86.00 71 ARG A N 1
ATOM 509 C CA . ARG A 1 71 ? 4.682 6.381 15.002 1.00 86.00 71 ARG A CA 1
ATOM 510 C C . ARG A 1 71 ? 3.363 6.169 15.739 1.00 86.00 71 ARG A C 1
ATOM 512 O O . ARG A 1 71 ? 3.137 6.843 16.741 1.00 86.00 71 ARG A O 1
ATOM 519 N N . SER A 1 72 ? 2.540 5.222 15.288 1.00 80.81 72 SER A N 1
ATOM 520 C CA . SER A 1 72 ? 1.255 4.905 15.919 1.00 80.81 72 SER A CA 1
ATOM 521 C C . SER A 1 72 ? 1.403 4.334 17.330 1.00 80.81 72 SER A C 1
ATOM 523 O O . SER A 1 72 ? 0.515 4.537 18.153 1.00 80.81 72 SER A O 1
ATOM 525 N N . THR A 1 73 ? 2.501 3.633 17.631 1.00 77.62 73 THR A N 1
ATOM 526 C CA . THR A 1 73 ? 2.764 3.120 18.985 1.00 77.62 73 THR A CA 1
ATOM 527 C C . THR A 1 73 ? 3.271 4.207 19.933 1.00 77.62 73 THR A C 1
ATOM 529 O O . THR A 1 73 ? 2.924 4.196 21.111 1.00 77.62 73 THR A O 1
ATOM 532 N N . ILE A 1 74 ? 4.057 5.169 19.436 1.00 76.69 74 ILE A N 1
ATOM 533 C CA . ILE A 1 74 ? 4.629 6.256 20.252 1.00 76.69 74 ILE A CA 1
ATOM 534 C C . ILE A 1 74 ? 3.617 7.391 20.484 1.00 76.69 74 ILE A C 1
ATOM 536 O O . ILE A 1 74 ? 3.593 7.990 21.559 1.00 76.69 74 ILE A O 1
ATOM 540 N N . ARG A 1 75 ? 2.801 7.721 19.477 1.00 74.56 75 ARG A N 1
ATOM 541 C CA . ARG A 1 75 ? 1.780 8.778 19.529 1.00 74.56 75 ARG A CA 1
ATOM 542 C C . ARG A 1 75 ? 0.459 8.253 18.965 1.00 74.56 75 ARG A C 1
ATOM 544 O O . ARG A 1 75 ? 0.149 8.522 17.806 1.00 74.56 75 ARG A O 1
ATOM 551 N N . PRO A 1 76 ? -0.304 7.486 19.757 1.00 72.62 76 PRO A N 1
ATOM 552 C CA . PRO A 1 76 ? -1.616 7.036 19.331 1.00 72.62 76 PRO A CA 1
ATOM 553 C C . PRO A 1 76 ? -2.564 8.236 19.234 1.00 72.62 76 PRO A C 1
ATOM 555 O O . PRO A 1 76 ? -2.736 8.987 20.195 1.00 72.62 76 PRO A O 1
ATOM 558 N N . GLU A 1 77 ? -3.187 8.410 18.072 1.00 77.44 77 GLU A N 1
ATOM 559 C CA . GLU A 1 77 ? -4.231 9.415 17.880 1.00 77.44 77 GLU A CA 1
ATOM 560 C C . GLU A 1 77 ? -5.532 8.940 18.559 1.00 77.44 77 GLU A C 1
ATOM 562 O O . GLU A 1 77 ? -5.979 7.811 18.310 1.00 77.44 77 GLU A O 1
ATOM 567 N N . PRO A 1 78 ? -6.167 9.757 19.421 1.00 73.75 78 PRO A N 1
ATOM 568 C CA . PRO A 1 78 ? -7.393 9.366 20.110 1.00 73.75 78 PRO A CA 1
ATOM 569 C C . PRO A 1 78 ? -8.511 9.002 19.124 1.00 73.75 78 PRO A C 1
ATOM 571 O O . PRO A 1 78 ? -8.911 9.813 18.292 1.00 73.75 78 PRO A O 1
ATOM 574 N N . GLY A 1 79 ? -9.040 7.779 19.229 1.00 74.62 79 GLY A N 1
ATOM 575 C CA . GLY A 1 79 ? -10.120 7.294 18.361 1.00 74.62 79 GLY A CA 1
ATOM 576 C C . GLY A 1 79 ? -9.679 6.855 16.960 1.00 74.62 79 GLY A C 1
ATOM 577 O O . GLY A 1 79 ? -10.540 6.571 16.123 1.00 74.62 79 GLY A O 1
ATOM 578 N N . ALA A 1 80 ? -8.371 6.777 16.688 1.00 78.25 80 ALA A N 1
ATOM 579 C CA . ALA A 1 80 ? -7.875 6.125 15.482 1.00 78.25 80 ALA A CA 1
ATOM 580 C C . ALA A 1 80 ? -8.222 4.629 15.487 1.00 78.25 80 ALA A C 1
ATOM 582 O O . ALA A 1 80 ? -8.199 3.965 16.525 1.00 78.25 80 ALA A O 1
ATOM 583 N N . ALA A 1 81 ? -8.548 4.102 14.307 1.00 81.06 81 ALA A N 1
ATOM 584 C CA . ALA A 1 81 ? -8.713 2.667 14.132 1.00 81.06 81 ALA A CA 1
ATOM 585 C C . ALA A 1 81 ? -7.356 1.960 14.317 1.00 81.06 81 ALA A C 1
ATOM 587 O O . ALA A 1 81 ? -6.320 2.557 14.003 1.00 81.06 81 ALA A O 1
ATOM 588 N N . PRO A 1 82 ? -7.338 0.703 14.797 1.00 85.06 82 PRO A N 1
ATOM 589 C CA . PRO A 1 82 ? -6.128 -0.105 14.778 1.00 85.06 82 PRO A CA 1
ATOM 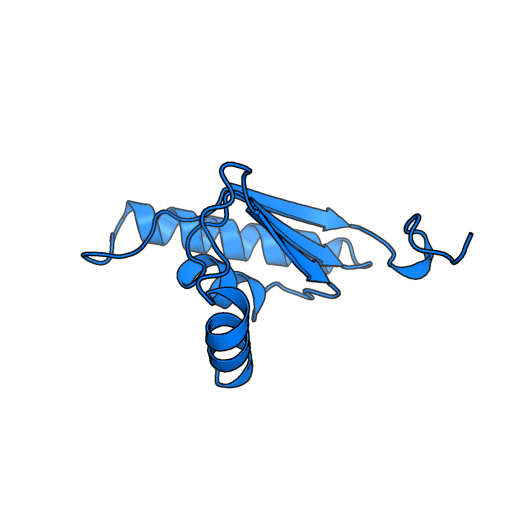590 C C . PRO A 1 82 ? -5.552 -0.175 13.362 1.00 85.06 82 PRO A C 1
ATOM 592 O O . PRO A 1 82 ? -6.301 -0.329 12.395 1.00 85.06 82 PRO A O 1
ATOM 595 N N . LEU A 1 83 ? -4.228 -0.067 13.248 1.00 90.06 83 LEU A N 1
ATOM 596 C CA . LEU A 1 83 ? -3.554 -0.278 11.972 1.00 90.06 83 LEU A CA 1
ATOM 597 C C . LEU A 1 83 ? -3.733 -1.738 11.519 1.00 90.06 83 LEU A C 1
ATOM 599 O O . LEU A 1 83 ? -3.671 -2.636 12.364 1.00 90.06 83 LEU A O 1
ATOM 603 N N . PRO A 1 84 ? -3.919 -1.992 10.211 1.00 90.94 84 PRO A N 1
ATOM 604 C CA . PRO A 1 84 ? -3.896 -3.351 9.686 1.00 90.94 84 PRO A CA 1
ATOM 605 C C . PRO A 1 84 ? -2.481 -3.936 9.778 1.00 90.94 84 PRO A C 1
ATOM 607 O O . PRO A 1 84 ? -1.491 -3.207 9.855 1.00 90.94 84 PRO A O 1
ATOM 610 N N . ASN A 1 85 ? -2.368 -5.259 9.694 1.00 92.75 85 ASN A N 1
ATOM 611 C CA . ASN A 1 85 ? -1.087 -5.898 9.415 1.00 92.75 85 ASN A CA 1
ATOM 612 C C . ASN A 1 85 ? -0.597 -5.494 8.019 1.00 92.75 85 ASN A C 1
ATOM 614 O O . ASN A 1 85 ? -1.392 -5.305 7.094 1.00 92.75 85 ASN A O 1
ATOM 618 N N . PHE A 1 86 ? 0.719 -5.402 7.851 1.00 93.94 86 PHE A N 1
ATOM 619 C CA . PHE A 1 86 ? 1.327 -4.953 6.603 1.00 93.94 86 PHE A CA 1
ATOM 620 C C . PHE A 1 86 ? 2.124 -6.063 5.931 1.00 93.94 86 PHE A C 1
ATOM 622 O O . PHE A 1 86 ? 2.854 -6.806 6.586 1.00 93.94 86 PHE A O 1
ATOM 629 N N . ALA A 1 87 ? 2.028 -6.125 4.606 1.00 94.44 87 ALA A N 1
ATOM 630 C CA . ALA A 1 87 ? 2.914 -6.923 3.772 1.00 94.44 87 ALA A CA 1
ATOM 631 C C . ALA A 1 87 ? 3.334 -6.116 2.543 1.00 94.44 87 ALA A C 1
ATOM 633 O O . ALA A 1 87 ? 2.502 -5.479 1.901 1.00 94.44 87 ALA A O 1
ATOM 634 N N . ALA A 1 88 ? 4.616 -6.170 2.189 1.00 95.62 88 ALA A N 1
ATOM 635 C CA . ALA A 1 88 ? 5.119 -5.633 0.931 1.00 95.62 88 ALA A CA 1
ATOM 636 C C . ALA A 1 88 ? 5.593 -6.794 0.058 1.00 95.62 88 ALA A C 1
ATOM 638 O O . ALA A 1 88 ? 6.500 -7.534 0.439 1.00 95.62 88 ALA A O 1
ATOM 639 N N . VAL A 1 89 ? 4.959 -6.978 -1.098 1.00 94.44 89 VAL A N 1
ATOM 640 C CA . VAL A 1 89 ? 5.134 -8.175 -1.923 1.00 94.44 89 VAL A CA 1
ATOM 641 C C . VAL A 1 89 ? 5.482 -7.776 -3.342 1.00 94.44 89 VAL A C 1
ATOM 643 O O . VAL A 1 89 ? 4.714 -7.089 -4.017 1.00 94.44 89 VAL A O 1
ATOM 646 N N . ARG A 1 90 ? 6.627 -8.261 -3.826 1.00 94.81 90 ARG A N 1
ATOM 647 C CA . ARG A 1 90 ? 6.946 -8.150 -5.244 1.00 94.81 90 ARG A CA 1
ATOM 648 C C . ARG A 1 90 ? 6.006 -9.054 -6.029 1.00 94.81 90 ARG A C 1
ATOM 650 O O . ARG A 1 90 ? 6.053 -10.270 -5.857 1.00 94.81 90 ARG A O 1
ATOM 657 N N . ALA A 1 91 ? 5.201 -8.472 -6.904 1.00 90.94 91 ALA A N 1
ATOM 658 C CA . ALA A 1 91 ? 4.364 -9.238 -7.812 1.00 90.94 91 ALA A CA 1
ATOM 659 C C . ALA A 1 91 ? 4.258 -8.533 -9.161 1.00 90.94 91 ALA A C 1
ATOM 661 O O . ALA A 1 91 ? 4.163 -7.309 -9.242 1.00 90.94 91 ALA A O 1
ATOM 662 N N . ASP A 1 92 ? 4.278 -9.331 -10.222 1.00 87.56 92 ASP A N 1
ATOM 663 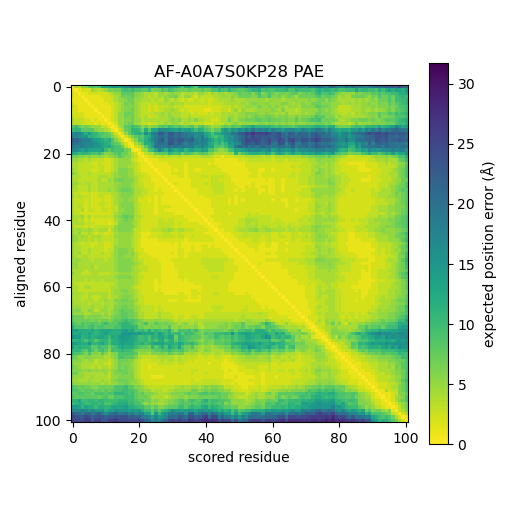C CA . ASP A 1 92 ? 3.961 -8.863 -11.561 1.00 87.56 92 ASP A CA 1
ATOM 664 C C . ASP A 1 92 ? 2.480 -9.134 -11.822 1.00 87.56 92 ASP A C 1
ATOM 666 O O . ASP A 1 92 ? 2.056 -10.291 -11.848 1.00 87.56 92 ASP A O 1
ATOM 670 N N . VAL A 1 93 ? 1.697 -8.071 -12.009 1.00 79.25 93 VAL A N 1
ATOM 671 C CA . VAL A 1 93 ? 0.257 -8.158 -12.292 1.00 79.25 93 VAL A CA 1
ATOM 672 C C . VAL A 1 93 ? -0.012 -9.015 -13.530 1.00 79.25 93 VAL A C 1
ATOM 674 O O . VAL A 1 93 ? -0.984 -9.764 -13.541 1.00 79.25 93 VAL A O 1
ATOM 677 N N . ALA A 1 94 ? 0.876 -8.991 -14.532 1.00 81.12 94 ALA A N 1
ATOM 678 C CA . ALA A 1 94 ? 0.740 -9.817 -15.732 1.00 81.12 94 ALA A CA 1
ATOM 679 C C . ALA A 1 94 ? 0.917 -11.323 -15.456 1.00 81.12 94 ALA A C 1
ATOM 681 O O . ALA A 1 94 ? 0.486 -12.150 -16.254 1.00 81.12 94 ALA A O 1
ATOM 682 N N . SER A 1 95 ? 1.545 -11.681 -14.333 1.00 80.81 95 SER A N 1
ATOM 683 C CA . SER A 1 95 ? 1.763 -13.068 -13.902 1.00 80.81 95 SER A CA 1
ATOM 684 C C . SER A 1 95 ? 0.733 -13.567 -12.885 1.00 80.81 95 SER A C 1
ATOM 686 O O . SER A 1 95 ? 0.777 -14.731 -12.485 1.00 80.81 95 SER A O 1
ATOM 688 N N . MET A 1 96 ? -0.172 -12.697 -12.427 1.00 76.94 96 MET A N 1
ATOM 689 C CA . MET A 1 96 ? -1.185 -13.077 -11.450 1.00 76.94 96 MET A CA 1
ATOM 690 C C . MET A 1 96 ? -2.234 -13.998 -12.092 1.00 76.94 96 MET A C 1
ATOM 692 O O . MET A 1 96 ? -2.557 -13.833 -13.270 1.00 76.94 96 MET A O 1
ATOM 696 N N . PRO A 1 97 ? -2.817 -14.943 -11.332 1.00 76.88 97 PRO A N 1
ATOM 697 C CA . PRO A 1 97 ? -3.797 -15.905 -11.838 1.00 76.88 97 PRO A CA 1
ATOM 698 C C . PRO A 1 97 ? -5.189 -15.269 -12.027 1.00 76.88 97 PRO A C 1
ATOM 700 O O . PRO A 1 97 ? -6.203 -15.867 -11.685 1.00 76.88 97 PRO A O 1
ATOM 703 N N . PHE A 1 98 ? -5.234 -14.032 -12.526 1.00 71.44 98 PHE A N 1
ATOM 704 C CA . PHE A 1 98 ? -6.455 -13.281 -12.825 1.00 71.44 98 PHE A CA 1
ATOM 705 C C . PHE A 1 98 ? -6.782 -13.267 -14.322 1.00 71.44 98 PHE A C 1
ATOM 707 O O . PHE A 1 98 ? -7.710 -12.576 -14.730 1.00 71.44 98 PHE A O 1
ATOM 714 N N . GLY A 1 99 ? -6.002 -13.980 -15.142 1.00 67.38 99 GLY A N 1
ATOM 715 C CA . GLY A 1 99 ? -6.301 -14.144 -16.561 1.00 67.38 99 GLY A CA 1
ATOM 716 C C . GLY A 1 9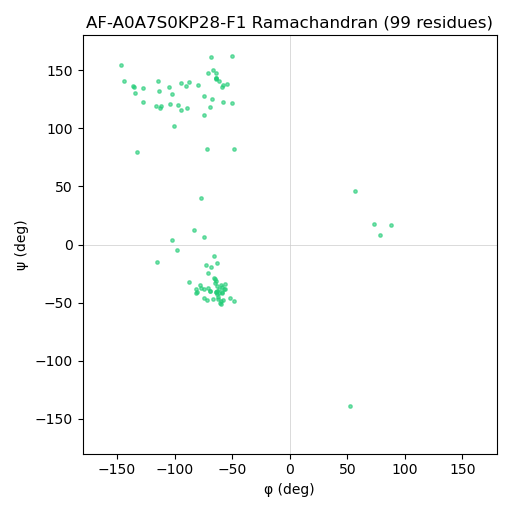9 ? -7.638 -14.854 -16.759 1.00 67.38 99 GLY A C 1
ATOM 717 O O . GLY A 1 99 ? -7.955 -15.785 -16.015 1.00 67.38 99 GLY A O 1
ATOM 718 N N . ASP A 1 100 ? -8.399 -14.394 -17.755 1.00 61.50 100 ASP A N 1
ATOM 719 C CA . ASP A 1 100 ? -9.679 -14.984 -18.141 1.00 61.50 100 ASP A CA 1
ATOM 720 C C . ASP A 1 100 ? -9.514 -16.500 -18.325 1.00 61.50 100 ASP A C 1
ATOM 722 O O . ASP A 1 100 ? -8.659 -16.961 -19.088 1.00 61.50 100 ASP A O 1
ATOM 726 N N . SER A 1 101 ? -10.301 -17.264 -17.566 1.00 56.88 101 SER A N 1
ATOM 727 C CA . SER A 1 101 ? -10.481 -18.704 -17.787 1.00 56.88 101 SER A CA 1
ATOM 728 C C . SER A 1 101 ? -11.337 -18.932 -19.024 1.00 56.88 101 SER A C 1
ATOM 730 O O . SER A 1 101 ? -12.287 -18.140 -19.219 1.00 56.88 101 SER A O 1
#

Organism: Micromonas pusilla (NCBI:txid38833)

Solvent-accessible surface area (backbone atoms only — not comparable to full-atom values): 5911 Å² total; per-residue (Å²): 111,70,66,48,54,53,47,44,64,63,69,53,51,89,70,71,94,61,92,64,85,33,72,44,75,39,76,70,32,47,60,20,75,52,54,45,52,41,51,79,62,51,58,85,40,53,33,39,37,37,24,13,71,45,60,73,24,17,52,41,22,39,58,50,43,51,54,48,54,56,44,47,73,78,57,66,60,90,89,60,66,73,69,44,48,78,46,55,40,67,45,51,77,91,75,45,95,77,65,87,127

Radius of gyration: 14.12 Å; Cα contacts (8 Å, |Δi|>4): 143; chains: 1; bounding box: 36×33×38 Å

Foldseek 3Di:
DVVLVVVLVVQQPCDDPDVDAAEAEAEQCFLQPSVLSCQQRDDRHQEYEYEHQDPVNLVNNVVSNVVSVVCCVVDPDPPGHDGHHYHRDNDDPVPDPPPDD

=== Feature glossary ===
The record interleaves many kinds of information about one protein. Here is each kind framed as the question it answers.

Q: What does the local fold look like, residue by residue?
A: A 3Di character summarizes, for each residue, the relative orientation of the Cα frame of its nearest spatial neighbor. Because it encodes fold topology rather than chemistry, 3Di alignmen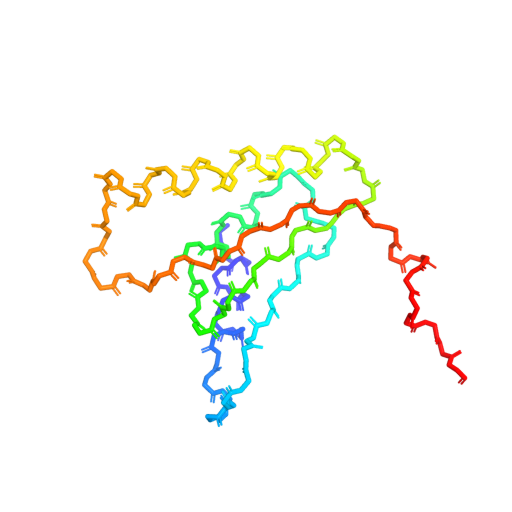ts detect remote structural similarity that sequence alignment misses.

Q: Which residues are in helices, strands, or loops?
A: Secondary structure is the local, repeating backbone conformation. DSSP classifies it into eight states by reading the hydrogen-bond network: three helix types (H, G, I), two β types (E, B), two non-regular types (T, S), and unstruc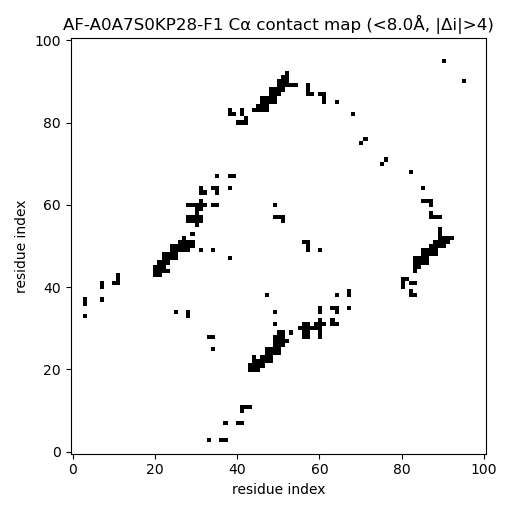tured coil (-).

Q: How big and how compact is the whole molecule?
A: Three whole-structure scalars: the radius of gyration (RMS distance of Cα from centroid, in Å), the count of Cα–Cα contacts (pairs closer than 8 Å and separated by more than four residues in sequence — i.e. tertiary, not local, contacts), and the bounding-box dimensions. Together they distinguish compact globular folds from extended fibres or disordered chains.

Q: How confident is the AlphaFold model at each residue?
A: For AlphaFold models, the B-factor field carries pLDDT — the model's own estimate of local accuracy on a 0–100 scale. Regions with pLDDT<50 should be treated as essentially unmodeled; they often correspond to intrinsically disordered segments.

Q: What family and function is it annotated with?
A: Functional annotations link the protein to curated databases. InterPro entries identify conserved domains and families by matching the sequence against member-database signatures (Pfam, PROSITE, CDD, …). Gene Ontology (GO) terms describe molecular function, biological process, and cellular component in a controlled vocabulary. CATH places the structure in a hierarchical fold classification (Class/Architecture/Topology/Homologous-superfamily). The organism is the source species.

Q: What known structures does this most resemble?
A: Nearest PDB neighbors are the top structural matches found by Foldseek when searching this structure against the entire Prote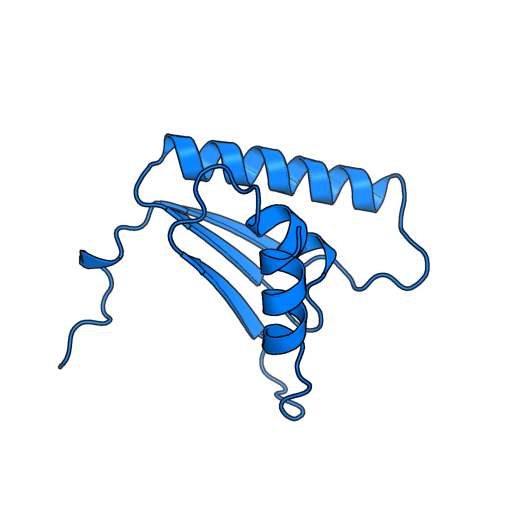in Data Bank. Each hit reports a TM-score (0 to 1; >0.5 almost always implies the same fold) and an E-value. These are *structural* homologs — they may share no detectable sequence similarity.

Q: Which residues are buried vs exposed?
A: Solvent-accessible surface area (SASA) is the area in Å² traced out by the centre of a 1.4 Å probe sphere (a water molecule) rolled over the protein's van der Waals surface (Shrake–Rupley / Lee–Richards construction). Buried residues have near-zero SASA; fully exposed residues can exceed 200 Å². The total SASA scales roughly with the number of surface residues.

Q: What are the backbone torsion angles?
A: φ (phi) and ψ (psi) are the two rotatable backbone dihedrals per residue: φ is the C(i-1)–N–Cα–C torsion, ψ is the N–Cα–C–N(i+1) torsion, both in degrees on (−180°, 180°]. α-helical residues cluster near (−60°, −45°); β-strand residues near (−120°, +130°). A Ramachandran plot is simply a scatter of (φ, ψ) for every residue.

Q: Are the domains correctly placed relative to each other?
A: Predicted aligned error is AlphaFold's pairwise confidence. Unlike pLDDT (per-residue), PAE is per-residue-pair and captures whether two parts of the structure are correctly placed relative to each other. Units are ångströms of expected positional error.

Q: What if only a Cα trace is available?
A: P-SEA three-state annotation labels each residue as helix, strand, or coil based purely on the geometry of the Cα trace. It serves as a fallback when the full backbone (and thus DSSP) is unavailable.

Q: What is the amino-acid chain?
A: This is the polypeptide sequence — one letter per residue, N-terminus first. Length ranges from a few dozen residues for small domains to over a thousand for large multi-domain proteins.

Q: What do the rendered images show?
A: The six renders are orthographic views along the three Cartesian axes in both directions. Representation (cartoon, sticks, or surface) and color scheme (sequence-rainbow or by-chain) vary across proteins so the training set covers all the common visualization conventions.

Q: What do the diagnostic plots show?
A: Plot images: a contact map (which residues are close in 3D, as an N×N binary image), a Ramachandran scatter (backbone torsion angles, revealing secondary-structure composition at a glance), and — for AlphaFold structures — a PAE heatmap (pairwise prediction confidence).

Q: How mobile is each atom in the crystal?
A: B-factor (Debye–Waller factor) reflects atomic displacement in the crystal lattice. It is an experimental observable (units Å²), not a prediction; low values mean the atom is pinned down, high values mean it moves or is heterogeneous across the crystal.

Q: Where is each backbone atom in 3D?
A: The mmCIF table is the protein's shape written out atom by atom. For each backbone N, Cα, C, and carbonyl O, it records an (x, y, z) coordinate triple in Å plus the residue type, chain letter, and residue number.